Protein AF-A0A3E2WD75-F1 (afdb_monomer_lite)

pLDDT: mean 94.63, std 6.53, range [58.88, 98.38]

Organism: NCBI:txid154046

Sequence (74 aa):
MWTDLSRFKVIHGDKVLNAVAIAEIRMPEGMDWEDRDTIIKPKTIDVLAINEDGNLVSIMDEAWTFQFLPIVSN

Radius of gyration: 13.85 Å; chains: 1; bounding box: 40×21×43 Å

Secondary structure (DSSP, 8-state):
-PEE-TTEEEEETTEEEEEEEEEEEEPPTT--SSS--SS---SEEEEEEE-TTS-EEEEEEEGGGEEEEE----

Structure (mmCIF, N/CA/C/O backbone):
data_AF-A0A3E2WD75-F1
#
_entry.id   AF-A0A3E2WD75-F1
#
loop_
_atom_site.group_PDB
_atom_site.id
_atom_site.type_symbol
_atom_site.label_atom_id
_atom_site.label_alt_id
_atom_site.label_comp_id
_atom_site.label_asym_id
_atom_site.label_entity_id
_atom_site.label_seq_id
_atom_site.pdbx_PDB_ins_code
_atom_site.Cartn_x
_atom_site.Cartn_y
_atom_site.Cartn_z
_atom_site.occupancy
_atom_site.B_iso_or_equiv
_atom_site.auth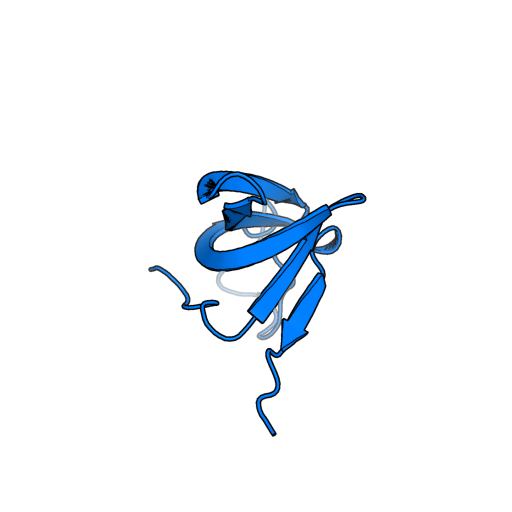_seq_id
_atom_site.auth_comp_id
_atom_site.auth_asym_id
_atom_site.auth_atom_id
_atom_site.pdbx_PDB_model_num
ATOM 1 N N . MET A 1 1 ? 1.563 11.048 -8.580 1.00 64.38 1 MET A N 1
ATOM 2 C CA . MET A 1 1 ? 0.128 10.710 -8.704 1.00 64.38 1 MET A CA 1
ATOM 3 C C . MET A 1 1 ? -0.167 9.697 -7.624 1.00 64.38 1 MET A C 1
ATOM 5 O O . MET A 1 1 ? 0.578 8.734 -7.532 1.00 64.38 1 MET A O 1
ATOM 9 N N . TRP A 1 2 ? -1.176 9.945 -6.798 1.00 79.88 2 TRP A N 1
ATOM 10 C CA . TRP A 1 2 ? -1.538 9.053 -5.700 1.00 79.88 2 TRP A CA 1
ATOM 11 C C . TRP A 1 2 ? -2.643 8.118 -6.185 1.00 79.88 2 TRP A C 1
ATOM 13 O O . TRP A 1 2 ? -3.603 8.590 -6.794 1.00 79.88 2 TRP A O 1
ATOM 23 N N . THR A 1 3 ? -2.493 6.813 -5.962 1.00 93.69 3 THR A N 1
ATOM 24 C CA . THR A 1 3 ? -3.529 5.826 -6.314 1.00 93.69 3 THR A CA 1
ATOM 25 C C . THR A 1 3 ? -4.300 5.465 -5.056 1.00 93.69 3 THR A C 1
ATOM 27 O O . THR A 1 3 ? -3.694 4.989 -4.101 1.00 93.69 3 THR A O 1
ATOM 30 N N . ASP A 1 4 ? -5.610 5.709 -5.045 1.00 96.12 4 ASP A N 1
ATOM 31 C CA . ASP A 1 4 ? -6.475 5.416 -3.899 1.00 96.12 4 ASP A CA 1
ATOM 32 C C . ASP A 1 4 ? -6.506 3.916 -3.577 1.00 96.12 4 ASP A C 1
ATOM 34 O O . ASP A 1 4 ? -6.723 3.081 -4.458 1.00 96.12 4 ASP A O 1
ATOM 38 N N . LEU A 1 5 ? -6.318 3.596 -2.296 1.00 97.06 5 LEU A N 1
ATOM 39 C CA . LEU A 1 5 ? -6.431 2.249 -1.745 1.00 97.06 5 LEU A CA 1
ATOM 40 C C . LEU A 1 5 ? -7.409 2.179 -0.564 1.00 97.06 5 LEU A C 1
ATOM 42 O O . LEU A 1 5 ? -7.485 1.139 0.083 1.00 97.06 5 LEU A O 1
ATOM 46 N N . SER A 1 6 ? -8.189 3.233 -0.298 1.00 95.94 6 SER A N 1
ATOM 47 C CA . SER A 1 6 ? -9.079 3.326 0.875 1.00 95.94 6 SER A CA 1
ATOM 48 C C . SER A 1 6 ? -10.111 2.194 0.994 1.00 95.94 6 SER A C 1
ATOM 50 O O . SER A 1 6 ? -10.643 1.935 2.072 1.00 95.94 6 SER A O 1
ATOM 52 N N . ARG A 1 7 ? -10.380 1.480 -0.105 1.00 96.25 7 ARG A N 1
ATOM 53 C CA . ARG A 1 7 ? -11.271 0.308 -0.158 1.00 96.25 7 ARG A CA 1
ATOM 54 C C . ARG A 1 7 ? -10.580 -1.018 0.160 1.00 96.25 7 ARG A C 1
ATOM 56 O O . ARG A 1 7 ? -11.205 -2.068 0.021 1.00 96.25 7 ARG A O 1
ATOM 63 N N . PHE A 1 8 ? -9.312 -0.992 0.556 1.00 97.88 8 PHE A N 1
ATOM 64 C CA . PHE A 1 8 ? -8.512 -2.181 0.813 1.00 97.88 8 PHE A CA 1
ATOM 65 C C . PHE A 1 8 ? -7.905 -2.168 2.218 1.00 97.88 8 PHE A C 1
ATOM 67 O O . PHE A 1 8 ? -7.523 -1.137 2.771 1.00 97.88 8 PHE A O 1
ATOM 74 N N . LYS A 1 9 ? -7.748 -3.363 2.781 1.00 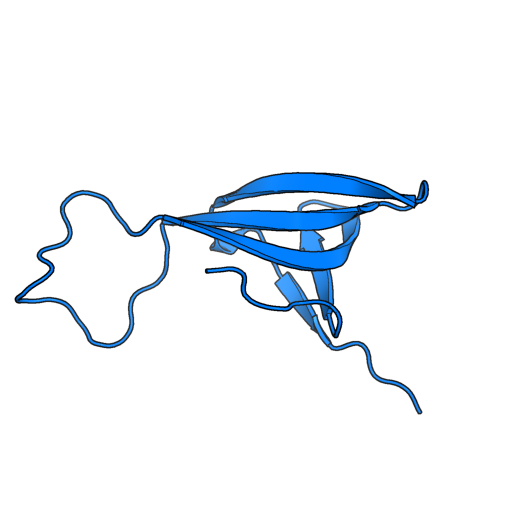97.81 9 LYS A N 1
ATOM 75 C CA . LYS A 1 9 ? -6.700 -3.634 3.765 1.00 97.81 9 LYS A CA 1
ATOM 76 C C . LYS A 1 9 ? -5.424 -4.006 3.017 1.00 97.81 9 LYS A C 1
ATOM 78 O O . LYS A 1 9 ? -5.495 -4.561 1.920 1.00 97.81 9 LYS A O 1
ATOM 83 N N . VAL A 1 10 ? -4.272 -3.753 3.621 1.00 98.12 10 VAL A N 1
ATOM 84 C CA . VAL A 1 10 ? -2.984 -4.239 3.116 1.00 98.12 10 VAL A CA 1
ATOM 85 C C . VAL A 1 10 ? -2.341 -5.158 4.144 1.00 98.12 10 VAL A C 1
ATOM 87 O O . VAL A 1 10 ? -2.287 -4.828 5.329 1.00 98.12 10 VAL A O 1
ATOM 90 N N . ILE A 1 11 ? -1.890 -6.322 3.687 1.00 98.12 11 ILE A N 1
ATOM 91 C CA . ILE A 1 11 ? -1.031 -7.225 4.445 1.00 98.12 11 ILE A CA 1
ATOM 92 C C . 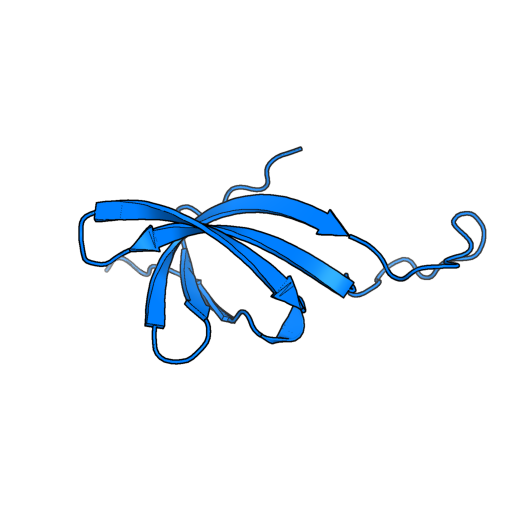ILE A 1 11 ? 0.411 -6.911 4.064 1.00 98.12 11 ILE A C 1
ATOM 94 O O . ILE A 1 11 ? 0.741 -6.891 2.876 1.00 98.12 11 ILE A O 1
ATOM 98 N N . HIS A 1 12 ? 1.253 -6.687 5.067 1.00 97.81 12 HIS A N 1
ATOM 99 C CA . HIS A 1 12 ? 2.698 -6.544 4.910 1.00 97.81 12 HIS A CA 1
ATOM 100 C C . HIS A 1 12 ? 3.386 -7.182 6.119 1.00 97.81 12 HIS A C 1
ATOM 102 O O . HIS A 1 12 ? 3.079 -6.843 7.265 1.00 97.81 12 HIS A O 1
ATOM 108 N N . GLY A 1 13 ? 4.259 -8.161 5.870 1.00 95.06 13 GLY A N 1
ATOM 109 C CA . GLY A 1 13 ? 4.796 -9.018 6.928 1.00 95.06 13 GLY A CA 1
ATOM 110 C C . GLY A 1 13 ? 3.685 -9.771 7.671 1.00 95.06 13 GLY A C 1
ATOM 111 O O . GLY A 1 13 ? 2.865 -10.451 7.058 1.00 95.06 13 GLY A O 1
ATOM 112 N N . ASP A 1 14 ? 3.657 -9.640 8.994 1.00 95.31 14 ASP A N 1
ATOM 113 C CA . ASP A 1 14 ? 2.661 -10.224 9.899 1.00 95.31 14 ASP A CA 1
ATOM 114 C C . ASP A 1 14 ? 1.523 -9.253 10.269 1.00 95.31 14 ASP A C 1
ATOM 116 O O . ASP A 1 14 ? 0.704 -9.556 11.137 1.00 95.31 14 ASP A O 1
ATOM 120 N N . LYS A 1 15 ? 1.447 -8.088 9.608 1.00 95.69 15 LYS A N 1
ATOM 121 C CA . LYS A 1 15 ? 0.501 -7.016 9.943 1.00 95.69 15 LYS A CA 1
ATOM 122 C C . LYS A 1 15 ? -0.602 -6.879 8.909 1.00 95.69 15 LYS A C 1
ATOM 124 O O . LYS A 1 15 ? -0.366 -6.988 7.707 1.00 95.69 15 LYS A O 1
ATOM 129 N N . VAL A 1 16 ? -1.796 -6.534 9.390 1.00 97.25 16 VAL A N 1
ATOM 130 C CA . VAL A 1 16 ? -2.939 -6.129 8.565 1.00 97.25 16 VAL A CA 1
ATOM 131 C C . VAL A 1 16 ? -3.262 -4.670 8.866 1.00 97.25 16 VAL A C 1
ATOM 133 O O . VAL A 1 16 ? -3.608 -4.319 9.989 1.00 97.25 16 VAL A O 1
ATOM 136 N N . LEU A 1 17 ? -3.160 -3.809 7.859 1.00 98.12 17 LEU A N 1
ATOM 137 C CA . LEU A 1 17 ? -3.298 -2.357 7.995 1.00 98.12 17 LEU A CA 1
ATOM 138 C C . LEU A 1 17 ? -4.473 -1.850 7.147 1.00 98.12 17 LEU A C 1
ATOM 140 O O . LEU A 1 17 ? -4.880 -2.496 6.178 1.00 98.12 17 LEU A O 1
ATOM 144 N N . ASN A 1 18 ? -5.021 -0.680 7.476 1.00 98.12 18 ASN A N 1
ATOM 145 C CA . ASN A 1 18 ? -5.963 0.005 6.581 1.00 98.12 18 ASN A CA 1
ATOM 146 C C . ASN A 1 18 ? -5.174 0.729 5.495 1.00 98.12 18 ASN A C 1
ATOM 148 O O . ASN A 1 18 ? -4.440 1.659 5.819 1.00 98.12 18 ASN A O 1
ATOM 152 N N . ALA A 1 19 ? -5.306 0.329 4.231 1.00 98.06 19 ALA A N 1
ATOM 153 C CA . ALA A 1 19 ? -4.596 1.008 3.158 1.00 98.06 19 ALA A CA 1
ATOM 154 C C . ALA A 1 19 ? -5.235 2.376 2.879 1.00 98.06 19 ALA A C 1
ATOM 156 O O . ALA A 1 19 ? -6.451 2.540 2.962 1.00 98.06 19 ALA A O 1
ATOM 157 N N . VAL A 1 20 ? -4.403 3.361 2.554 1.00 97.81 20 VAL A N 1
ATOM 158 C CA . VAL A 1 20 ? -4.838 4.718 2.207 1.00 97.81 20 VAL A CA 1
ATOM 159 C C . VAL A 1 20 ? -4.555 4.977 0.737 1.00 97.81 20 VAL A C 1
ATOM 161 O O . VAL A 1 20 ? -5.474 5.255 -0.030 1.00 97.81 20 VAL A O 1
ATOM 164 N N . ALA A 1 21 ? -3.294 4.854 0.322 1.00 98.00 21 ALA A N 1
ATOM 165 C CA . ALA A 1 21 ? -2.894 5.115 -1.054 1.00 98.00 21 ALA A CA 1
ATOM 166 C C . ALA A 1 21 ? -1.543 4.482 -1.398 1.00 98.00 21 ALA A C 1
ATOM 168 O O . ALA A 1 21 ? -0.719 4.243 -0.516 1.00 98.00 21 ALA A O 1
ATOM 169 N N . ILE A 1 22 ? -1.292 4.299 -2.694 1.00 97.44 22 ILE A N 1
ATOM 170 C CA . ILE A 1 22 ? 0.070 4.181 -3.226 1.00 97.44 22 ILE A CA 1
ATOM 171 C C . ILE A 1 22 ? 0.604 5.600 -3.436 1.00 97.44 22 ILE A C 1
ATOM 173 O O . ILE A 1 22 ? 0.048 6.354 -4.243 1.00 97.44 22 ILE A O 1
ATOM 177 N N . ALA A 1 23 ? 1.657 5.955 -2.702 1.00 96.44 23 ALA A N 1
ATOM 178 C CA . ALA A 1 23 ? 2.298 7.268 -2.735 1.00 96.44 23 ALA A CA 1
ATOM 179 C C . ALA A 1 23 ? 3.396 7.359 -3.805 1.00 96.44 23 ALA A C 1
ATOM 181 O O . ALA A 1 23 ? 3.530 8.386 -4.474 1.00 96.44 23 ALA A O 1
ATOM 182 N N . GLU A 1 24 ? 4.142 6.272 -4.012 1.00 96.38 24 GLU A N 1
ATOM 183 C CA . GLU A 1 24 ? 5.227 6.184 -4.991 1.00 96.38 24 GLU A CA 1
ATOM 184 C C . GLU A 1 24 ? 5.257 4.795 -5.645 1.00 96.38 24 GLU A C 1
ATOM 186 O O . GLU A 1 24 ? 4.968 3.782 -5.008 1.00 96.38 24 GLU A O 1
ATOM 191 N N . ILE A 1 25 ? 5.621 4.743 -6.929 1.00 95.19 25 ILE A N 1
ATOM 192 C CA . ILE A 1 25 ? 5.870 3.507 -7.678 1.00 95.19 25 ILE A CA 1
ATOM 193 C C . ILE A 1 25 ? 7.242 3.638 -8.330 1.00 95.19 25 ILE A C 1
ATOM 195 O O . ILE A 1 25 ? 7.461 4.564 -9.112 1.00 95.19 25 ILE A O 1
ATOM 199 N N . ARG A 1 26 ? 8.148 2.694 -8.059 1.00 94.94 26 ARG A N 1
ATOM 200 C CA . ARG A 1 26 ? 9.460 2.630 -8.712 1.00 94.94 26 ARG A CA 1
ATOM 201 C C . ARG A 1 26 ? 9.518 1.439 -9.649 1.00 94.94 26 ARG A C 1
ATOM 203 O O . ARG A 1 26 ? 9.380 0.287 -9.234 1.00 94.94 26 ARG A O 1
ATOM 210 N N . MET A 1 27 ? 9.726 1.730 -10.926 1.00 94.75 27 MET A N 1
ATOM 211 C CA . MET A 1 27 ? 9.928 0.708 -11.947 1.00 94.75 27 MET A CA 1
ATOM 212 C C . MET A 1 27 ? 11.336 0.099 -11.846 1.00 94.75 27 MET A C 1
ATOM 214 O O . MET A 1 27 ? 12.220 0.711 -11.242 1.00 94.75 27 MET A O 1
ATOM 218 N 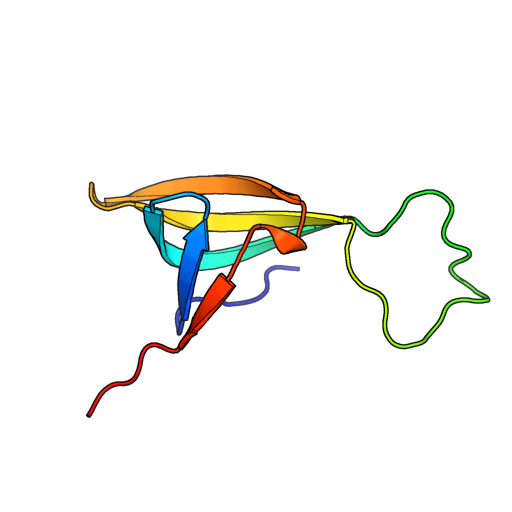N . PRO A 1 28 ? 11.555 -1.104 -12.408 1.00 93.69 28 PRO A N 1
ATOM 219 C CA . PRO A 1 28 ? 12.890 -1.675 -12.547 1.00 93.69 28 PRO A CA 1
ATOM 220 C C . PRO A 1 28 ? 13.897 -0.699 -13.173 1.00 93.69 28 PRO A C 1
ATOM 222 O O . PRO A 1 28 ? 13.571 0.052 -14.093 1.00 93.69 28 PRO A O 1
ATOM 225 N N . GLU A 1 29 ? 15.130 -0.722 -12.670 1.00 91.75 29 GLU A N 1
ATOM 226 C CA . GLU A 1 29 ? 16.233 0.078 -13.209 1.00 91.75 29 GLU A CA 1
ATOM 227 C C . GLU A 1 29 ? 16.641 -0.414 -14.602 1.00 91.75 29 GLU A C 1
ATOM 229 O O . GLU A 1 29 ? 16.575 -1.608 -14.889 1.00 91.75 29 GLU A O 1
ATOM 234 N N . GLY A 1 30 ? 17.083 0.508 -15.463 1.00 90.44 30 GLY A N 1
ATOM 235 C CA . GLY A 1 30 ? 17.553 0.173 -16.812 1.00 90.44 30 GLY A CA 1
ATOM 236 C C . GLY A 1 30 ? 16.452 -0.231 -17.795 1.00 90.44 30 GLY A C 1
ATOM 237 O O . GLY A 1 30 ? 16.766 -0.757 -18.857 1.00 90.44 30 GLY A O 1
ATOM 238 N N . MET A 1 31 ? 15.180 0.007 -17.460 1.00 90.75 31 MET A N 1
ATOM 239 C CA . MET A 1 31 ? 14.064 -0.180 -18.387 1.00 90.75 31 MET A CA 1
ATOM 240 C C . MET A 1 31 ? 14.217 0.741 -19.602 1.00 90.75 31 MET A C 1
ATOM 242 O O . MET A 1 31 ? 14.344 1.958 -19.444 1.00 90.75 31 MET A O 1
ATOM 246 N N . ASP A 1 32 ? 14.151 0.160 -20.798 1.00 93.25 32 ASP A N 1
ATOM 247 C CA . ASP A 1 32 ? 13.968 0.919 -22.031 1.00 93.25 32 ASP A CA 1
ATOM 248 C C . ASP A 1 32 ? 12.518 1.408 -22.086 1.00 93.25 32 ASP A C 1
ATOM 250 O O . ASP A 1 32 ? 11.594 0.610 -22.172 1.00 93.25 32 ASP A O 1
ATOM 254 N N . TRP A 1 33 ? 12.295 2.716 -21.968 1.00 90.06 33 TRP A N 1
ATOM 255 C CA . TRP A 1 33 ? 10.939 3.269 -21.922 1.00 90.06 33 TRP A CA 1
ATOM 256 C C . TRP A 1 33 ? 10.228 3.261 -23.278 1.00 90.06 33 TRP A C 1
ATOM 258 O O . TRP A 1 33 ? 8.994 3.327 -23.292 1.00 90.06 33 TRP A O 1
ATOM 268 N N . GLU A 1 34 ? 10.985 3.167 -24.373 1.00 93.94 34 GLU A N 1
ATOM 269 C CA . GLU A 1 34 ? 10.483 3.176 -25.749 1.00 93.94 34 GLU A CA 1
ATOM 270 C C . GLU A 1 34 ? 10.195 1.753 -26.257 1.00 93.94 34 GLU A C 1
ATOM 272 O O . GLU A 1 34 ? 9.253 1.565 -27.024 1.00 93.94 34 GLU A O 1
ATOM 277 N N . ASP A 1 35 ? 10.946 0.750 -25.780 1.00 95.00 35 ASP A N 1
ATOM 278 C CA . ASP A 1 35 ? 10.785 -0.677 -26.120 1.00 95.00 35 ASP A CA 1
ATOM 279 C C . ASP A 1 35 ? 10.442 -1.536 -24.889 1.00 95.00 35 ASP A C 1
ATOM 281 O O . ASP A 1 35 ? 11.106 -2.518 -24.550 1.00 95.00 35 ASP A O 1
ATOM 285 N N . ARG A 1 36 ? 9.401 -1.127 -24.160 1.00 91.75 36 ARG A N 1
ATOM 286 C CA . ARG A 1 36 ? 8.897 -1.854 -22.988 1.00 91.75 36 ARG A CA 1
ATOM 287 C C . ARG A 1 36 ? 7.585 -2.570 -23.257 1.00 91.75 36 ARG A C 1
ATOM 289 O O . ARG A 1 36 ? 6.710 -2.069 -23.964 1.00 91.75 36 ARG A O 1
ATOM 296 N N . ASP A 1 37 ? 7.393 -3.681 -22.551 1.00 93.94 37 ASP A N 1
ATOM 297 C CA . ASP A 1 37 ? 6.096 -4.342 -22.467 1.00 93.94 37 ASP A CA 1
ATOM 298 C C . ASP A 1 37 ? 5.017 -3.400 -21.916 1.00 93.94 37 ASP A C 1
ATOM 300 O O . ASP A 1 37 ? 5.250 -2.552 -21.050 1.00 93.94 37 ASP A O 1
ATOM 304 N N . THR A 1 38 ? 3.779 -3.596 -22.373 1.00 91.88 38 THR A N 1
ATOM 305 C CA . THR A 1 38 ? 2.626 -2.818 -21.892 1.00 91.88 38 THR A CA 1
ATOM 306 C C . THR A 1 38 ? 2.340 -3.054 -20.404 1.00 91.88 38 THR A C 1
ATOM 308 O O . THR A 1 38 ? 1.837 -2.163 -19.721 1.00 91.88 38 THR A O 1
ATOM 311 N N . ILE A 1 39 ? 2.649 -4.250 -19.887 1.00 92.56 39 ILE A N 1
ATOM 312 C CA . ILE A 1 39 ? 2.393 -4.648 -18.499 1.00 92.56 39 ILE A CA 1
ATOM 313 C C . ILE A 1 39 ? 3.716 -5.013 -17.842 1.00 92.56 39 ILE A C 1
ATOM 315 O O . ILE A 1 39 ? 4.309 -6.038 -18.164 1.00 92.56 39 ILE A O 1
ATOM 319 N N . ILE A 1 40 ? 4.145 -4.202 -16.877 1.00 91.62 40 ILE A N 1
ATOM 320 C CA . ILE A 1 40 ? 5.389 -4.426 -16.142 1.00 91.62 40 ILE A CA 1
ATOM 321 C C . ILE A 1 40 ? 5.136 -4.313 -14.647 1.00 91.62 40 ILE A C 1
ATOM 323 O O . ILE A 1 40 ? 4.426 -3.421 -14.181 1.00 91.62 40 ILE A O 1
ATOM 327 N N . LYS A 1 41 ? 5.730 -5.237 -13.890 1.00 92.25 41 LYS A N 1
ATOM 328 C CA . LYS A 1 41 ? 5.679 -5.214 -12.431 1.00 92.25 41 LYS A CA 1
ATOM 329 C C . LYS A 1 41 ? 6.630 -4.138 -11.892 1.00 92.25 41 LYS A C 1
ATOM 331 O O . LYS A 1 41 ? 7.790 -4.108 -12.308 1.00 92.25 41 LYS A O 1
ATOM 336 N N . PRO A 1 42 ? 6.187 -3.284 -10.957 1.00 95.00 42 PRO A N 1
ATOM 337 C CA . PRO A 1 42 ? 7.089 -2.363 -10.280 1.00 95.00 42 PRO A CA 1
ATOM 338 C C . PRO A 1 42 ? 8.080 -3.123 -9.386 1.00 95.00 42 PRO A C 1
ATOM 340 O O . PRO A 1 42 ? 7.780 -4.217 -8.908 1.00 95.00 42 PRO A O 1
ATOM 343 N N . LYS A 1 43 ? 9.255 -2.527 -9.153 1.00 96.69 43 LYS A N 1
ATOM 344 C CA . LYS A 1 43 ? 10.281 -3.052 -8.241 1.00 96.69 43 LYS A CA 1
ATOM 345 C C . LYS A 1 43 ? 9.863 -2.794 -6.795 1.00 96.69 43 LYS A C 1
ATOM 347 O O . LYS A 1 43 ? 9.693 -3.736 -6.029 1.00 96.69 43 LYS A O 1
ATOM 352 N N . THR A 1 44 ? 9.616 -1.531 -6.452 1.00 97.69 44 THR A N 1
ATOM 353 C CA . THR A 1 44 ? 9.147 -1.121 -5.121 1.00 97.69 44 THR A CA 1
ATOM 354 C C . THR A 1 44 ? 7.940 -0.199 -5.226 1.00 97.69 44 THR A C 1
ATOM 356 O O . THR A 1 44 ? 7.773 0.519 -6.217 1.00 97.69 44 THR A O 1
ATOM 359 N N . ILE A 1 45 ? 7.117 -0.193 -4.183 1.00 97.69 45 ILE A N 1
ATOM 360 C CA . ILE A 1 45 ? 6.029 0.770 -3.999 1.00 97.69 45 ILE A CA 1
ATOM 361 C C . ILE A 1 45 ? 6.095 1.351 -2.587 1.00 97.69 45 ILE A C 1
ATOM 363 O O . ILE A 1 45 ? 6.577 0.686 -1.673 1.00 97.69 45 ILE A O 1
ATOM 367 N N . ASP A 1 46 ? 5.615 2.581 -2.426 1.00 98.00 46 ASP A N 1
ATOM 368 C CA . ASP A 1 46 ? 5.344 3.184 -1.120 1.00 98.00 46 ASP A CA 1
ATOM 369 C C . ASP A 1 46 ? 3.837 3.160 -0.870 1.00 98.00 46 ASP A C 1
ATOM 371 O O . ASP A 1 46 ? 3.062 3.754 -1.629 1.00 98.00 46 ASP A O 1
ATOM 375 N N . VAL A 1 47 ? 3.425 2.443 0.174 1.00 98.25 47 VAL A N 1
ATOM 376 C CA . VAL A 1 47 ? 2.034 2.340 0.608 1.00 98.25 47 VAL A CA 1
ATOM 377 C C . VAL A 1 47 ? 1.851 3.149 1.883 1.00 98.25 47 VAL A C 1
ATOM 379 O O . VAL A 1 47 ? 2.437 2.839 2.922 1.00 98.25 47 VAL A O 1
ATOM 382 N N . LEU A 1 48 ? 0.960 4.139 1.823 1.00 98.25 48 LEU A N 1
ATOM 383 C CA . LEU A 1 48 ? 0.419 4.748 3.029 1.00 98.25 48 LEU A CA 1
ATOM 384 C C . LEU A 1 48 ? -0.667 3.859 3.618 1.00 98.25 48 LEU A C 1
ATOM 386 O O . LEU A 1 48 ? -1.601 3.453 2.919 1.00 98.25 48 LEU A O 1
ATOM 390 N N . ALA A 1 49 ? -0.578 3.618 4.919 1.00 98.25 49 ALA A N 1
ATOM 391 C CA . ALA A 1 49 ? -1.557 2.843 5.658 1.00 98.25 49 ALA A CA 1
ATOM 392 C C . ALA A 1 49 ? -1.767 3.396 7.072 1.00 98.25 49 ALA A C 1
ATOM 394 O O . ALA A 1 49 ? -0.915 4.096 7.611 1.00 98.25 49 ALA A O 1
ATOM 395 N N . ILE A 1 50 ? -2.904 3.074 7.681 1.00 98.38 50 ILE A N 1
ATOM 396 C CA . ILE A 1 50 ? -3.181 3.350 9.092 1.00 98.38 50 ILE A CA 1
ATOM 397 C C . ILE A 1 50 ? -2.977 2.054 9.877 1.00 98.38 50 ILE A C 1
ATOM 399 O O . ILE A 1 50 ? -3.598 1.031 9.556 1.00 98.38 50 ILE A O 1
ATOM 403 N N . ASN A 1 51 ? -2.098 2.099 10.879 1.00 97.12 51 ASN A N 1
ATOM 404 C CA . ASN A 1 51 ? -1.814 0.967 11.759 1.00 97.12 51 ASN A CA 1
ATOM 405 C C . ASN A 1 51 ? -2.897 0.783 12.844 1.00 97.12 51 ASN A C 1
ATOM 407 O O . ASN A 1 51 ? -3.857 1.549 12.919 1.00 97.12 51 ASN A O 1
ATOM 411 N N . GLU A 1 52 ? -2.754 -0.246 13.681 1.00 95.06 52 GLU A N 1
ATOM 412 C CA . GLU A 1 52 ? -3.727 -0.572 14.738 1.00 95.06 52 GLU A CA 1
ATOM 413 C C . GLU A 1 52 ? -3.872 0.530 15.802 1.00 95.06 52 GLU A C 1
ATOM 415 O O . GLU A 1 52 ? -4.950 0.690 16.370 1.00 95.06 52 GLU A O 1
ATOM 420 N N . ASP A 1 53 ? -2.834 1.345 16.006 1.00 97.12 53 ASP A N 1
ATOM 421 C CA . ASP A 1 53 ? -2.854 2.490 16.928 1.00 97.12 53 ASP A CA 1
ATOM 422 C C . ASP A 1 53 ? -3.525 3.737 16.324 1.00 97.12 53 ASP A C 1
ATOM 424 O O . ASP A 1 53 ? -3.647 4.766 16.989 1.00 97.12 53 ASP A O 1
ATOM 428 N N .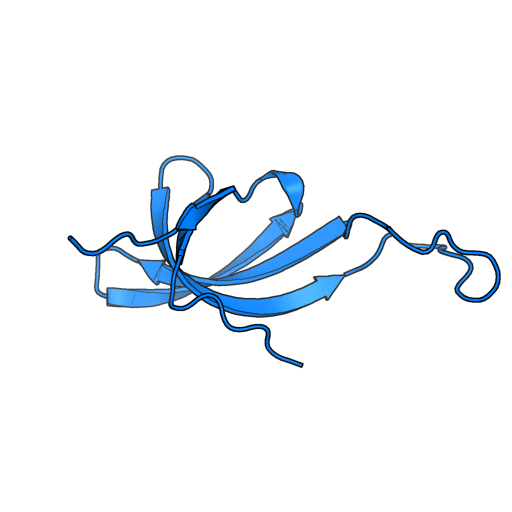 GLY A 1 54 ? -3.924 3.686 15.049 1.00 96.94 54 GLY A N 1
ATOM 429 C CA . GLY A 1 54 ? -4.473 4.831 14.324 1.00 96.94 54 GLY A CA 1
ATOM 430 C C . GLY A 1 54 ? -3.419 5.770 13.725 1.00 96.94 54 GLY A C 1
ATOM 431 O O . GLY A 1 54 ? -3.773 6.838 13.227 1.00 96.94 54 GLY A O 1
ATOM 432 N N . ASN A 1 55 ? -2.138 5.389 13.727 1.00 98.25 55 ASN A N 1
ATOM 433 C CA . ASN A 1 55 ? -1.065 6.183 13.131 1.00 98.25 55 ASN A CA 1
ATOM 434 C C . ASN A 1 55 ? -1.001 5.987 11.616 1.00 98.25 55 ASN A C 1
ATOM 436 O O . ASN A 1 55 ? -1.054 4.858 11.126 1.00 98.25 55 ASN A O 1
ATOM 440 N N . LEU A 1 56 ? -0.789 7.083 10.884 1.00 97.88 56 LEU A N 1
ATOM 441 C CA . LEU A 1 56 ? -0.417 7.027 9.474 1.00 97.88 56 LEU A CA 1
ATOM 442 C C . LEU A 1 56 ? 1.049 6.588 9.349 1.00 97.88 56 LEU A C 1
ATOM 444 O O . LEU A 1 56 ? 1.945 7.243 9.881 1.00 97.88 56 LEU A O 1
ATOM 448 N N . VAL A 1 57 ? 1.288 5.501 8.624 1.00 97.88 57 VAL A N 1
ATOM 449 C CA . VAL A 1 57 ? 2.617 4.962 8.324 1.00 97.88 57 VAL A CA 1
ATOM 450 C C . VAL A 1 57 ? 2.840 4.921 6.814 1.00 97.88 57 VAL A C 1
ATOM 452 O O . VAL A 1 57 ? 1.906 4.679 6.052 1.00 97.88 57 VAL A O 1
ATOM 455 N N . SER A 1 58 ? 4.081 5.161 6.393 1.00 97.88 58 SER A N 1
ATOM 456 C CA . SER A 1 58 ? 4.561 4.966 5.020 1.00 97.88 58 SER A CA 1
ATOM 457 C C . SER A 1 58 ? 5.463 3.740 5.006 1.00 97.88 58 SER A C 1
ATOM 459 O O . SER A 1 58 ? 6.359 3.617 5.847 1.00 97.88 58 SER A O 1
ATOM 461 N N . ILE A 1 59 ? 5.184 2.811 4.096 1.00 98.12 59 ILE A N 1
ATOM 462 C CA . ILE A 1 59 ? 5.910 1.551 3.965 1.00 98.12 59 ILE A CA 1
ATOM 463 C C . ILE A 1 59 ? 6.404 1.461 2.529 1.00 98.12 59 ILE A C 1
ATOM 465 O O . ILE A 1 59 ? 5.635 1.147 1.622 1.00 98.12 59 ILE A O 1
ATOM 469 N N . MET A 1 60 ? 7.695 1.728 2.338 1.00 97.81 60 MET A N 1
ATOM 470 C CA . MET A 1 60 ? 8.371 1.541 1.061 1.00 97.81 60 MET A CA 1
ATOM 471 C C . MET A 1 60 ? 9.122 0.215 1.055 1.00 97.81 60 MET A C 1
ATOM 473 O O . MET A 1 60 ? 10.085 0.045 1.801 1.00 97.81 60 MET A O 1
ATOM 477 N N . ASP A 1 61 ? 8.683 -0.705 0.203 1.00 98.31 61 ASP A N 1
ATOM 478 C CA . ASP A 1 61 ? 9.257 -2.047 0.101 1.00 98.31 61 ASP A CA 1
ATOM 479 C C . ASP A 1 61 ? 9.038 -2.641 -1.302 1.00 98.31 61 ASP A C 1
ATOM 481 O O . ASP A 1 61 ? 8.401 -2.028 -2.170 1.00 98.31 61 ASP A O 1
ATOM 485 N N . GLU A 1 62 ? 9.593 -3.824 -1.555 1.00 97.75 62 GLU A N 1
ATOM 486 C CA . GLU A 1 62 ? 9.398 -4.553 -2.803 1.00 97.75 62 GLU A CA 1
ATOM 487 C C . GLU A 1 62 ? 7.916 -4.848 -3.053 1.00 97.75 62 GLU A C 1
ATOM 489 O O . GLU A 1 62 ? 7.190 -5.325 -2.187 1.00 97.75 62 GLU A O 1
ATOM 494 N N . ALA A 1 63 ? 7.444 -4.596 -4.276 1.00 96.88 63 ALA A N 1
ATOM 495 C CA . ALA A 1 63 ? 6.011 -4.615 -4.570 1.00 96.88 63 ALA A CA 1
ATOM 496 C C . ALA A 1 63 ? 5.337 -5.977 -4.317 1.00 96.88 63 ALA A C 1
ATOM 498 O O . ALA A 1 63 ? 4.131 -6.036 -4.088 1.00 96.88 63 ALA A O 1
ATOM 499 N N . TRP A 1 64 ? 6.104 -7.071 -4.357 1.00 95.88 64 TRP A N 1
ATOM 500 C CA . TRP A 1 64 ? 5.595 -8.426 -4.142 1.00 95.88 64 TRP A CA 1
ATOM 501 C C . TRP A 1 64 ? 5.312 -8.754 -2.668 1.00 95.88 64 TRP A C 1
ATOM 503 O O . TRP A 1 64 ? 4.625 -9.741 -2.407 1.00 95.88 64 TRP A O 1
ATOM 513 N N . THR A 1 65 ? 5.812 -7.958 -1.714 1.00 97.81 65 THR A N 1
ATOM 514 C CA . THR A 1 65 ? 5.617 -8.199 -0.272 1.00 97.81 65 THR A CA 1
ATOM 515 C C . THR A 1 65 ? 4.254 -7.718 0.231 1.00 97.81 65 THR A C 1
ATOM 517 O O . THR A 1 65 ? 3.841 -8.076 1.335 1.00 97.81 65 THR A O 1
ATOM 520 N N . PHE A 1 66 ? 3.528 -6.949 -0.585 1.00 97.81 66 PHE A N 1
ATOM 521 C CA . PHE A 1 66 ? 2.204 -6.427 -0.268 1.00 97.81 66 PHE A CA 1
ATOM 522 C C . PHE A 1 66 ? 1.095 -7.316 -0.833 1.00 97.81 66 PHE A C 1
ATOM 524 O O . PHE A 1 66 ? 1.115 -7.702 -2.003 1.00 97.81 66 PHE A O 1
ATOM 531 N N . GLN A 1 67 ? 0.062 -7.569 -0.029 1.00 97.81 67 GLN A N 1
ATOM 532 C CA . GLN A 1 67 ? -1.194 -8.159 -0.501 1.00 97.81 67 GLN A CA 1
ATOM 533 C C . GLN A 1 67 ? -2.359 -7.237 -0.149 1.00 97.81 67 GLN A C 1
ATOM 535 O O . GLN A 1 67 ? -2.499 -6.826 1.000 1.00 97.81 67 GLN A O 1
ATOM 540 N N . PHE A 1 68 ? -3.215 -6.925 -1.122 1.00 97.00 68 PHE A N 1
ATOM 541 C CA . PHE A 1 68 ? -4.370 -6.050 -0.920 1.00 97.00 68 PHE A CA 1
ATOM 542 C C . PHE A 1 68 ? -5.654 -6.871 -0.840 1.00 97.00 68 PHE A C 1
ATOM 544 O O . PHE A 1 68 ? -5.983 -7.616 -1.762 1.00 97.00 68 PHE A O 1
ATOM 551 N N . LEU A 1 69 ? -6.390 -6.716 0.258 1.00 96.94 69 LEU A N 1
ATOM 552 C CA . LEU A 1 69 ? -7.666 -7.386 0.488 1.00 96.94 69 LEU A CA 1
ATOM 553 C C . LEU A 1 69 ? -8.808 -6.374 0.367 1.00 96.94 69 LEU A C 1
ATOM 555 O O . LEU A 1 69 ? -8.777 -5.367 1.078 1.00 96.94 69 LEU A O 1
ATOM 559 N N . PRO A 1 70 ? -9.817 -6.596 -0.492 1.00 96.88 70 PRO A N 1
ATOM 560 C CA . PRO A 1 70 ? -10.945 -5.680 -0.593 1.00 96.88 70 PRO A CA 1
ATOM 561 C C . PRO A 1 70 ? -11.747 -5.669 0.713 1.00 96.88 70 PRO A C 1
ATOM 563 O O . PRO A 1 70 ? -12.014 -6.716 1.305 1.00 96.88 70 PRO A O 1
ATOM 566 N N . ILE A 1 71 ? -12.164 -4.482 1.148 1.00 94.31 71 ILE A N 1
ATOM 567 C CA . ILE A 1 71 ? -13.114 -4.327 2.247 1.00 94.31 71 ILE A CA 1
ATOM 568 C C . ILE A 1 71 ? -14.508 -4.580 1.673 1.00 94.31 71 ILE A C 1
ATOM 570 O O . ILE A 1 71 ? -15.044 -3.769 0.919 1.00 94.31 71 ILE A O 1
ATOM 574 N N . VAL A 1 72 ? -15.085 -5.726 2.019 1.00 90.50 72 VAL A N 1
ATOM 575 C CA . VAL A 1 72 ? -16.464 -6.089 1.680 1.00 90.50 72 VAL A CA 1
ATOM 576 C C . VAL A 1 72 ? -17.386 -5.696 2.831 1.00 90.50 72 VAL A C 1
ATOM 578 O O . VAL A 1 72 ? -17.227 -6.174 3.952 1.00 90.50 72 VAL A O 1
ATOM 581 N N . SER A 1 73 ? -18.343 -4.813 2.553 1.00 79.38 73 SER A N 1
ATOM 582 C CA . SER A 1 73 ? -19.487 -4.537 3.427 1.00 79.38 73 SER A CA 1
ATOM 583 C C . SER A 1 73 ? -20.683 -5.364 2.955 1.00 79.38 73 SER A C 1
ATOM 585 O O . SER A 1 73 ? -21.018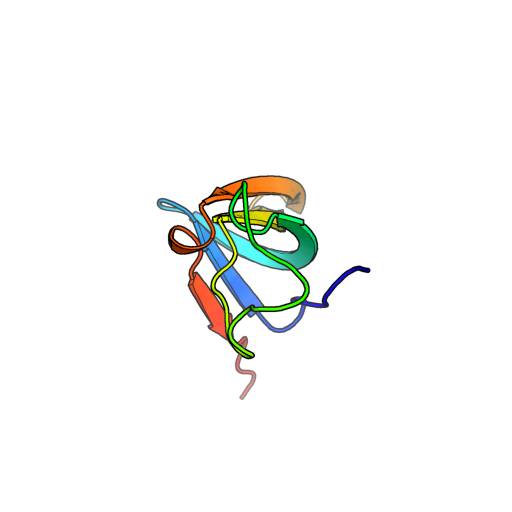 -5.299 1.770 1.00 79.38 73 SER A O 1
ATOM 587 N N . ASN A 1 74 ? -21.302 -6.118 3.865 1.00 58.88 74 ASN A N 1
ATOM 588 C CA . ASN A 1 74 ? -22.609 -6.748 3.643 1.00 58.88 74 ASN A CA 1
ATOM 589 C C . ASN A 1 74 ? -23.745 -5.725 3.696 1.00 58.88 74 ASN A C 1
ATOM 591 O O . ASN A 1 74 ? -23.615 -4.755 4.478 1.00 58.88 74 ASN A O 1
#

Foldseek 3Di:
DKAAQQQWWKDADNFTWRWGTFPDFAADPPDDPVPDDPDGATQWIWTWTQGPVRDTDIDIDGPVRMDIGGNDDD